Protein AF-A0A3A9G1M2-F1 (afdb_monomer_lite)

Radius of gyration: 13.96 Å; chains: 1; bounding box: 38×32×31 Å

Secondary structure (DSSP, 8-state):
-EEEE-S-TT-THHHHHHHHHHHHHT-SSPPEEEEEEEEEEEP--SS-HHHHHHHHHHHHHHHHHSEEEEEHHHHHHHHHTEEEEEEEEEEEEETTEEEEEEEETTTEEEEEETTGGG-----

Structure (mmCIF, N/CA/C/O backbone):
data_AF-A0A3A9G1M2-F1
#
_entry.id   AF-A0A3A9G1M2-F1
#
loop_
_atom_site.group_PDB
_atom_site.id
_atom_site.type_symbol
_atom_site.label_atom_id
_atom_site.label_alt_id
_atom_site.label_comp_id
_atom_site.label_asym_id
_atom_site.label_entity_id
_atom_site.label_seq_id
_atom_site.pdbx_PDB_ins_code
_atom_site.Cartn_x
_atom_site.Cartn_y
_atom_site.Cartn_z
_atom_site.occupancy
_atom_site.B_iso_or_equiv
_atom_site.auth_seq_id
_atom_site.auth_comp_id
_atom_site.auth_asym_id
_atom_site.auth_atom_id
_atom_site.pdbx_PDB_model_num
ATOM 1 N N . MET A 1 1 ? -13.872 9.648 3.756 1.00 83.44 1 MET A N 1
ATOM 2 C CA . MET A 1 1 ? -12.977 9.839 2.601 1.00 83.44 1 MET A CA 1
ATOM 3 C C . MET A 1 1 ? -12.251 11.179 2.645 1.00 83.44 1 MET A C 1
ATOM 5 O O . MET A 1 1 ? -12.814 12.225 2.311 1.00 83.44 1 MET A O 1
ATOM 9 N N . ARG A 1 2 ? -10.969 11.136 3.006 1.00 88.88 2 ARG A N 1
ATOM 10 C CA . ARG A 1 2 ? -10.004 12.237 2.935 1.00 88.88 2 ARG A CA 1
ATOM 11 C C . ARG A 1 2 ? -9.171 12.129 1.654 1.00 88.88 2 ARG A C 1
ATOM 13 O O . ARG A 1 2 ? -8.663 11.061 1.337 1.00 88.88 2 ARG A O 1
ATOM 20 N N . LYS A 1 3 ? -8.988 13.245 0.940 1.00 89.06 3 LYS A N 1
ATOM 21 C CA . LYS A 1 3 ? -8.163 13.325 -0.279 1.00 89.06 3 LYS A CA 1
ATOM 22 C C . LYS A 1 3 ? -6.987 14.273 -0.071 1.00 89.06 3 LYS A C 1
ATOM 24 O O . LYS A 1 3 ? -7.157 15.364 0.477 1.00 89.06 3 LYS A O 1
ATOM 29 N N . ILE A 1 4 ? -5.808 13.854 -0.506 1.00 88.75 4 ILE A N 1
ATOM 30 C CA . ILE A 1 4 ? -4.549 14.590 -0.403 1.00 88.75 4 ILE A CA 1
ATOM 31 C C . ILE A 1 4 ? -3.996 14.737 -1.815 1.00 88.75 4 ILE A C 1
ATOM 33 O O . ILE A 1 4 ? -4.007 13.784 -2.588 1.00 88.75 4 ILE A O 1
ATOM 37 N N . LEU A 1 5 ? -3.551 15.949 -2.133 1.00 86.88 5 LEU A N 1
ATOM 38 C CA . LEU A 1 5 ? -2.808 16.247 -3.350 1.00 86.88 5 LEU A CA 1
ATOM 39 C C . LEU A 1 5 ? -1.348 16.408 -2.940 1.00 86.88 5 LEU A C 1
ATOM 41 O O . LEU A 1 5 ? -1.056 17.250 -2.086 1.00 86.88 5 LEU A O 1
ATOM 45 N N . TYR A 1 6 ? -0.482 15.567 -3.487 1.00 80.38 6 TYR A N 1
ATOM 46 C CA . TYR A 1 6 ? 0.946 15.540 -3.226 1.00 80.38 6 TYR A CA 1
ATOM 47 C C . TYR A 1 6 ? 1.675 16.255 -4.364 1.00 80.38 6 TYR A C 1
ATOM 49 O O . TYR A 1 6 ? 1.552 15.877 -5.524 1.00 80.38 6 TYR A O 1
ATOM 57 N N . GLU A 1 7 ? 2.396 17.326 -4.035 1.00 75.69 7 GLU A N 1
ATOM 58 C CA . GLU A 1 7 ? 2.967 18.235 -5.040 1.00 75.69 7 GLU A CA 1
ATOM 59 C C . GLU A 1 7 ? 4.229 17.673 -5.715 1.00 75.69 7 GLU A C 1
ATOM 61 O O . GLU A 1 7 ? 4.530 18.034 -6.852 1.00 75.69 7 GLU A O 1
ATOM 66 N N . ASP A 1 8 ? 4.959 16.773 -5.047 1.00 72.06 8 ASP A N 1
ATOM 67 C CA . ASP A 1 8 ? 6.140 16.108 -5.607 1.00 72.06 8 ASP A CA 1
ATOM 68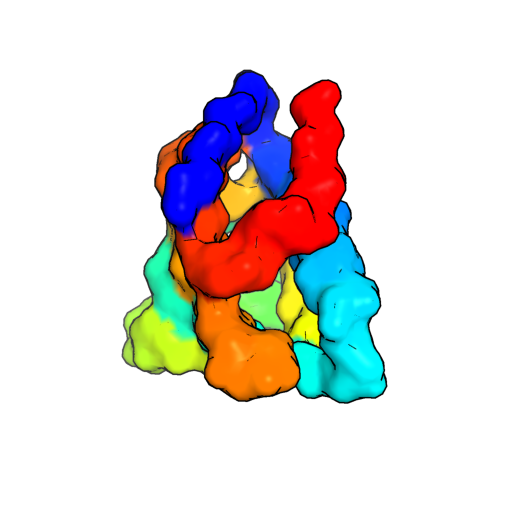 C C . ASP A 1 8 ? 5.741 14.771 -6.250 1.00 72.06 8 ASP A C 1
ATOM 70 O O . ASP A 1 8 ? 5.959 13.686 -5.701 1.00 72.06 8 ASP A O 1
ATOM 74 N N . CYS A 1 9 ? 5.119 14.869 -7.431 1.00 61.56 9 CYS A N 1
ATOM 75 C CA . CYS A 1 9 ? 4.498 13.780 -8.201 1.00 61.56 9 CYS A CA 1
ATOM 76 C C . CYS A 1 9 ? 5.409 12.566 -8.494 1.00 61.56 9 CYS A C 1
ATOM 78 O O . CYS A 1 9 ? 4.953 11.593 -9.079 1.00 61.56 9 CYS A O 1
ATOM 80 N N . ASN A 1 10 ? 6.698 12.594 -8.125 1.00 64.56 10 ASN A N 1
ATOM 81 C CA . ASN A 1 10 ? 7.657 11.519 -8.393 1.00 64.56 10 ASN A CA 1
ATOM 82 C C . ASN A 1 10 ? 8.540 11.151 -7.184 1.00 64.56 10 ASN A C 1
ATOM 84 O O . ASN A 1 10 ? 9.644 10.617 -7.369 1.00 64.56 10 ASN A O 1
ATOM 88 N N . ASN A 1 11 ? 8.087 11.429 -5.956 1.00 78.75 11 ASN A N 1
ATOM 89 C CA . ASN A 1 11 ? 8.811 11.052 -4.734 1.00 78.75 11 ASN A CA 1
ATOM 90 C C . ASN A 1 11 ? 7.905 10.847 -3.504 1.00 78.75 11 ASN A C 1
ATOM 92 O O . ASN A 1 11 ? 8.258 11.180 -2.373 1.00 78.75 11 ASN A O 1
ATOM 96 N N . ASN A 1 12 ? 6.709 10.295 -3.713 1.00 87.19 12 ASN A N 1
ATOM 97 C CA . ASN A 1 12 ? 5.722 10.121 -2.646 1.00 87.19 12 ASN A CA 1
ATOM 98 C C . ASN A 1 12 ? 6.046 8.992 -1.647 1.00 87.19 12 ASN A C 1
ATOM 100 O O . ASN A 1 12 ? 5.352 8.860 -0.638 1.00 87.19 12 ASN A O 1
ATOM 104 N N . SER A 1 13 ? 7.081 8.173 -1.875 1.00 88.44 13 SER A N 1
ATOM 105 C CA . SER A 1 13 ? 7.301 6.977 -1.054 1.00 88.44 13 SER A CA 1
ATOM 106 C C . SER A 1 13 ? 7.634 7.304 0.399 1.00 88.44 13 SER A C 1
ATOM 108 O O . SER A 1 13 ? 7.223 6.567 1.295 1.00 88.44 13 SER A O 1
ATOM 110 N N . MET A 1 14 ? 8.318 8.423 0.660 1.00 89.12 14 MET A N 1
ATOM 111 C CA . MET A 1 14 ? 8.601 8.869 2.027 1.00 89.12 14 MET A CA 1
ATOM 112 C C . MET A 1 14 ? 7.314 9.245 2.766 1.00 89.12 14 MET A C 1
ATOM 114 O O . MET A 1 14 ? 7.077 8.772 3.876 1.00 89.12 14 MET A O 1
ATOM 118 N N . PHE A 1 15 ? 6.441 10.013 2.112 1.00 91.31 15 PHE A N 1
ATOM 119 C CA . PHE A 1 15 ? 5.129 10.355 2.656 1.00 91.31 15 PHE A CA 1
ATOM 120 C C . PHE A 1 15 ? 4.293 9.097 2.935 1.00 91.31 15 PHE A C 1
ATOM 122 O O . PHE A 1 15 ? 3.718 8.946 4.014 1.00 91.31 15 PHE A O 1
ATOM 129 N N . MET A 1 16 ? 4.272 8.150 1.994 1.00 93.56 16 MET A N 1
ATOM 130 C CA . MET A 1 16 ? 3.541 6.891 2.153 1.00 93.56 16 MET A CA 1
ATOM 131 C C . MET A 1 16 ? 4.087 6.056 3.318 1.00 93.56 16 MET A C 1
ATOM 133 O O . MET A 1 16 ? 3.307 5.537 4.115 1.00 93.56 16 MET A O 1
ATOM 137 N N . LYS A 1 17 ? 5.414 5.973 3.483 1.00 93.44 17 LYS A N 1
ATOM 138 C CA . LYS A 1 17 ? 6.044 5.309 4.637 1.00 93.44 17 LYS A CA 1
ATOM 139 C C . LYS A 1 17 ? 5.598 5.929 5.953 1.00 93.44 17 LYS A C 1
ATOM 141 O O . LYS A 1 17 ? 5.208 5.206 6.868 1.00 93.44 17 LYS A O 1
ATOM 146 N N . GLU A 1 18 ? 5.631 7.254 6.056 1.00 93.00 18 GLU A N 1
ATOM 147 C CA . GLU A 1 18 ? 5.191 7.958 7.260 1.00 93.00 18 GLU A CA 1
ATOM 148 C C . GLU A 1 18 ? 3.715 7.694 7.556 1.00 93.00 18 GLU A C 1
ATOM 150 O O . GLU A 1 18 ? 3.363 7.396 8.701 1.00 93.00 18 GLU A O 1
ATOM 155 N N . LEU A 1 19 ? 2.864 7.715 6.528 1.00 93.50 19 LEU A N 1
ATOM 156 C CA . LEU A 1 19 ? 1.450 7.380 6.643 1.00 93.50 19 LEU A CA 1
ATOM 157 C C . LEU A 1 19 ? 1.246 5.951 7.169 1.00 93.50 19 LEU A C 1
ATOM 159 O O . LEU A 1 19 ? 0.503 5.747 8.130 1.00 93.50 19 LEU A O 1
ATOM 163 N N . PHE A 1 20 ? 1.937 4.958 6.607 1.00 95.12 20 PHE A N 1
ATOM 164 C CA . PHE A 1 20 ? 1.823 3.568 7.054 1.00 95.12 20 PHE A CA 1
ATOM 165 C C . PHE A 1 20 ? 2.377 3.352 8.469 1.00 95.12 20 PHE A C 1
ATOM 167 O O . PHE A 1 20 ? 1.806 2.575 9.237 1.00 95.12 20 PHE A O 1
ATOM 174 N N . ILE A 1 21 ? 3.428 4.078 8.861 1.00 94.19 21 ILE A N 1
ATOM 175 C CA . ILE A 1 21 ? 3.934 4.087 10.241 1.00 94.19 21 ILE A CA 1
ATOM 176 C C . ILE A 1 21 ? 2.883 4.660 11.197 1.00 94.19 21 ILE A C 1
ATOM 178 O O . ILE A 1 21 ? 2.697 4.132 12.296 1.00 94.19 21 ILE A O 1
ATOM 182 N N . GLN A 1 22 ? 2.188 5.735 10.813 1.00 93.69 22 GLN A N 1
ATOM 183 C CA . GLN A 1 22 ? 1.091 6.275 11.618 1.00 93.69 22 GLN A CA 1
ATOM 184 C C . GLN A 1 22 ? -0.029 5.251 11.781 1.00 93.69 22 GLN A C 1
ATOM 186 O O . GLN A 1 22 ? -0.481 5.027 12.901 1.00 93.69 22 GLN A O 1
ATOM 191 N N . VAL A 1 23 ? -0.404 4.568 10.699 1.00 93.56 23 VAL A N 1
ATOM 192 C CA . VAL A 1 23 ? -1.396 3.490 10.735 1.00 93.56 23 VAL A CA 1
ATOM 193 C C . VAL A 1 23 ? -0.978 2.367 11.691 1.00 93.56 23 VAL A C 1
ATOM 195 O O . VAL A 1 23 ? -1.777 1.943 12.526 1.00 93.56 23 VAL A O 1
ATOM 198 N N . GLN A 1 24 ? 0.283 1.926 11.656 1.00 93.62 24 GLN A N 1
ATOM 199 C CA . GLN A 1 24 ? 0.788 0.908 12.584 1.00 93.62 24 GLN A CA 1
ATOM 200 C C . GLN A 1 24 ? 0.718 1.352 14.049 1.00 93.62 24 GLN A C 1
ATOM 202 O O . GLN A 1 24 ? 0.440 0.522 14.911 1.00 93.62 24 GLN A O 1
ATOM 207 N N . LYS A 1 25 ? 0.897 2.643 14.348 1.00 92.94 25 LYS A N 1
ATOM 208 C CA . LYS A 1 25 ? 0.761 3.180 15.716 1.00 92.94 25 LYS A CA 1
ATOM 209 C C . LYS A 1 25 ? -0.679 3.150 16.243 1.00 92.94 25 LYS A C 1
ATOM 211 O O . LYS A 1 25 ? -0.865 3.193 17.456 1.00 92.94 25 LYS A O 1
ATOM 216 N N . LEU A 1 26 ? -1.687 3.048 15.372 1.00 91.12 26 LEU A N 1
ATOM 217 C CA . LEU A 1 26 ? -3.090 2.892 15.781 1.00 91.12 26 LEU A CA 1
ATOM 218 C C . LEU A 1 26 ? -3.405 1.462 16.265 1.00 91.12 26 LEU A C 1
ATOM 220 O O . LEU A 1 26 ? -4.426 1.228 16.919 1.00 91.12 26 LE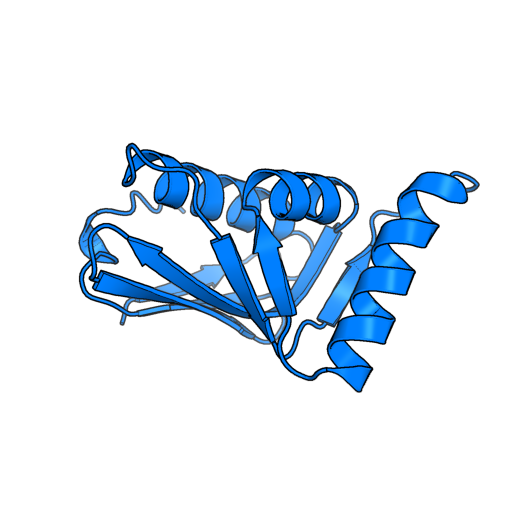U A O 1
ATOM 224 N N . SER A 1 27 ? -2.526 0.495 15.996 1.00 88.75 27 SER A N 1
ATOM 225 C CA . SER A 1 27 ? -2.697 -0.910 16.369 1.00 88.75 27 SER A CA 1
ATOM 226 C C . SER A 1 27 ? -1.633 -1.373 17.362 1.00 88.75 27 SER A C 1
ATOM 228 O O . SER A 1 27 ? -0.438 -1.210 17.138 1.00 88.75 27 SER A O 1
ATOM 230 N N . GLU A 1 28 ? -2.061 -2.048 18.429 1.00 85.31 28 GLU A N 1
ATOM 231 C CA . GLU A 1 28 ? -1.155 -2.777 19.334 1.00 85.31 28 GLU A CA 1
ATOM 232 C C . GLU A 1 28 ? -0.747 -4.151 18.766 1.00 85.31 28 GLU A C 1
ATOM 234 O O . GLU A 1 28 ? 0.151 -4.814 19.283 1.00 85.31 28 GLU A O 1
ATOM 239 N N . LEU A 1 29 ? -1.404 -4.590 17.686 1.00 88.75 29 LEU A N 1
ATOM 240 C CA . LEU A 1 29 ? -1.151 -5.856 17.002 1.00 88.75 29 LEU A CA 1
ATOM 241 C C . LEU A 1 29 ? -0.335 -5.648 15.722 1.00 88.75 29 LEU A C 1
ATOM 243 O O . LEU A 1 29 ? -0.385 -4.585 15.092 1.00 88.75 29 LEU A O 1
ATOM 247 N N . LYS A 1 30 ? 0.360 -6.711 15.299 1.00 90.62 30 LYS A N 1
ATOM 248 C CA . LYS A 1 30 ? 1.032 -6.767 13.994 1.00 90.62 30 LYS A CA 1
ATOM 249 C C . LYS A 1 30 ? -0.000 -6.625 12.876 1.00 90.62 30 LYS A C 1
ATOM 251 O O . LYS A 1 30 ? -0.935 -7.421 12.807 1.00 90.62 30 LYS A O 1
ATOM 256 N N . LEU A 1 31 ? 0.189 -5.638 12.005 1.00 94.50 31 LEU A N 1
ATOM 257 C CA . LEU A 1 31 ? -0.690 -5.416 10.862 1.00 94.50 31 LEU A CA 1
ATOM 258 C C . LEU A 1 31 ? -0.271 -6.262 9.657 1.00 94.50 31 LEU A C 1
ATOM 260 O O . LEU A 1 31 ? 0.906 -6.573 9.461 1.00 94.50 31 LEU A O 1
ATOM 264 N N . SER A 1 32 ? -1.258 -6.619 8.841 1.00 96.44 32 SER A N 1
ATOM 265 C CA . SER A 1 32 ? -1.061 -7.179 7.505 1.00 96.44 32 SER A CA 1
ATOM 266 C C . SER A 1 32 ? -1.829 -6.328 6.509 1.00 96.44 32 SER A C 1
ATOM 268 O O . SER A 1 32 ? -2.970 -5.949 6.770 1.00 96.44 32 SER A O 1
ATOM 270 N N . TRP A 1 33 ? -1.186 -6.029 5.392 1.00 97.31 33 TRP A N 1
ATOM 271 C CA . TRP A 1 33 ? -1.725 -5.223 4.314 1.00 97.31 33 TRP A CA 1
ATOM 272 C C . TRP A 1 33 ? -2.200 -6.131 3.206 1.00 97.31 33 TRP A C 1
ATOM 274 O O . TRP A 1 33 ? -1.488 -7.059 2.820 1.00 97.31 33 TRP A O 1
ATOM 284 N N . SER A 1 34 ? -3.378 -5.838 2.675 1.00 97.31 34 SER A N 1
ATOM 285 C CA . SER A 1 34 ? -3.772 -6.361 1.386 1.00 97.31 34 SER A CA 1
ATOM 286 C C . SER A 1 34 ? -3.506 -5.328 0.307 1.00 97.31 34 SER A C 1
ATOM 288 O O . SER A 1 34 ? -4.025 -4.217 0.369 1.00 97.31 34 SER A O 1
ATOM 290 N N . ILE A 1 35 ? -2.687 -5.707 -0.665 1.00 97.19 35 ILE A N 1
ATOM 291 C CA . ILE A 1 35 ? -2.166 -4.819 -1.697 1.00 97.19 35 ILE A CA 1
ATOM 292 C C . ILE A 1 35 ? -2.647 -5.304 -3.057 1.00 97.19 35 ILE A C 1
ATOM 294 O O . ILE A 1 35 ? -2.572 -6.496 -3.351 1.00 97.19 35 ILE A O 1
ATOM 298 N N . SER A 1 36 ? -3.147 -4.386 -3.878 1.00 95.81 36 SER A N 1
ATOM 299 C CA . SER A 1 36 ? -3.575 -4.658 -5.254 1.00 95.81 36 SER A CA 1
ATOM 300 C C . SER A 1 36 ? -3.344 -3.438 -6.142 1.00 95.81 36 SER A C 1
ATOM 302 O O . SER A 1 36 ? -3.209 -2.328 -5.627 1.00 95.81 36 SER A O 1
ATOM 304 N N . ASN A 1 37 ? -3.320 -3.643 -7.463 1.00 93.75 37 ASN A N 1
ATOM 305 C CA . ASN A 1 37 ? -3.109 -2.584 -8.461 1.00 93.75 37 ASN A CA 1
ATOM 306 C C . ASN A 1 37 ? -1.873 -1.713 -8.167 1.00 93.75 37 ASN A C 1
ATOM 308 O O . ASN A 1 37 ? -1.969 -0.491 -8.147 1.00 93.75 37 ASN A O 1
ATOM 312 N N . LEU A 1 38 ? -0.749 -2.354 -7.830 1.00 94.12 38 LEU A N 1
ATOM 313 C CA . LEU A 1 38 ? 0.469 -1.657 -7.434 1.00 94.12 38 LEU A CA 1
ATOM 314 C C . LEU A 1 38 ? 1.373 -1.419 -8.649 1.00 94.12 38 LEU A C 1
ATOM 316 O O . LEU A 1 38 ? 1.922 -2.367 -9.208 1.00 94.12 38 LEU A O 1
ATOM 320 N N . GLU A 1 39 ? 1.584 -0.153 -8.984 1.00 92.25 39 GLU A N 1
ATOM 321 C CA . GLU A 1 39 ? 2.567 0.309 -9.962 1.00 92.25 39 GLU A CA 1
ATOM 322 C C . GLU A 1 39 ? 3.527 1.290 -9.284 1.00 92.25 39 GLU A C 1
ATOM 324 O O . GLU A 1 39 ? 3.106 2.184 -8.546 1.00 92.25 39 GLU A O 1
ATOM 329 N N . PHE A 1 40 ? 4.832 1.126 -9.499 1.00 92.06 40 PHE A N 1
ATOM 330 C CA . PHE A 1 40 ? 5.842 1.926 -8.815 1.00 92.06 40 PHE A CA 1
ATOM 331 C C . PHE A 1 40 ? 7.107 2.143 -9.649 1.00 92.06 40 PHE A C 1
ATOM 333 O O . PHE A 1 40 ? 7.441 1.356 -10.532 1.00 92.06 40 PHE A O 1
ATOM 340 N N . ILE A 1 41 ? 7.850 3.196 -9.303 1.00 89.25 41 ILE A N 1
ATOM 341 C CA . ILE A 1 41 ? 9.226 3.424 -9.745 1.00 89.25 41 ILE A CA 1
ATOM 342 C C . ILE A 1 41 ? 10.166 2.991 -8.618 1.00 89.25 41 ILE A C 1
ATOM 344 O O . ILE A 1 41 ? 10.058 3.528 -7.507 1.00 89.25 41 ILE A O 1
ATOM 348 N N . PRO A 1 42 ? 11.104 2.064 -8.861 1.00 89.19 42 PRO A N 1
ATOM 349 C CA . PRO A 1 42 ? 12.109 1.709 -7.871 1.00 89.19 42 PRO A CA 1
ATOM 350 C C . PRO A 1 42 ? 13.148 2.826 -7.682 1.00 89.19 42 PRO A C 1
ATOM 352 O O . PRO A 1 42 ? 13.332 3.694 -8.537 1.00 89.19 42 PRO A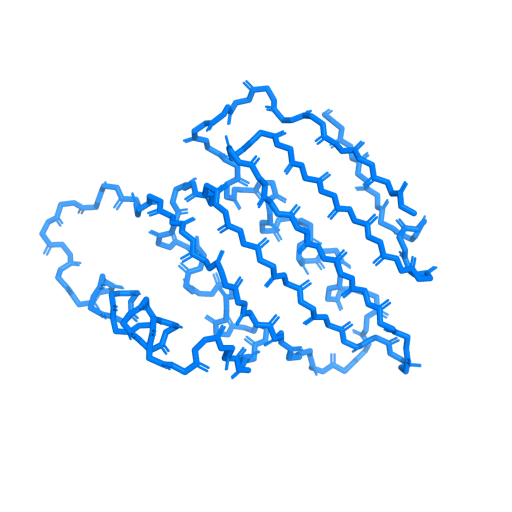 O 1
ATOM 355 N N . VAL A 1 43 ? 13.849 2.818 -6.550 1.00 86.38 43 VAL A N 1
ATOM 356 C CA . VAL A 1 43 ? 15.005 3.701 -6.336 1.00 86.38 43 VAL A CA 1
ATOM 357 C C . VAL A 1 43 ? 16.135 3.282 -7.279 1.00 86.38 43 VAL A C 1
ATOM 359 O O . VAL A 1 43 ? 16.469 2.103 -7.365 1.00 86.38 43 VAL A O 1
ATOM 362 N N . ASP A 1 44 ? 16.752 4.248 -7.964 1.00 77.00 44 ASP A N 1
ATOM 363 C CA . ASP A 1 44 ? 17.955 3.994 -8.760 1.00 77.00 44 ASP A CA 1
ATOM 364 C C . ASP A 1 44 ? 19.146 3.752 -7.820 1.00 77.00 44 ASP A C 1
ATOM 366 O O . ASP A 1 44 ? 19.732 4.683 -7.263 1.00 77.00 44 ASP A O 1
ATOM 370 N N . LYS A 1 45 ? 19.433 2.473 -7.575 1.00 70.56 45 LYS A N 1
ATOM 371 C CA . LYS A 1 45 ? 20.480 1.994 -6.665 1.00 70.56 45 LYS A CA 1
ATOM 372 C C . LYS A 1 45 ? 21.726 1.464 -7.397 1.00 70.56 45 LYS A C 1
ATOM 374 O O . LYS A 1 45 ? 22.650 0.991 -6.737 1.00 70.56 45 LYS A O 1
ATOM 379 N N . GLY A 1 46 ? 21.791 1.542 -8.731 1.00 66.19 46 GLY A N 1
ATOM 380 C CA . GLY A 1 46 ? 22.861 0.908 -9.516 1.00 66.19 46 GLY A CA 1
ATOM 381 C C . GLY A 1 46 ? 22.857 -0.631 -9.415 1.00 66.19 46 GLY A C 1
ATOM 382 O O . GLY A 1 46 ? 21.795 -1.241 -9.342 1.00 66.19 46 GLY A O 1
ATOM 383 N N . ASP A 1 47 ? 24.038 -1.266 -9.386 1.00 56.56 47 ASP A N 1
ATOM 384 C CA . ASP A 1 47 ? 24.243 -2.736 -9.445 1.00 56.56 47 ASP A CA 1
ATOM 385 C C . ASP A 1 47 ? 23.877 -3.518 -8.152 1.00 56.56 47 ASP A C 1
ATOM 387 O O . ASP A 1 47 ? 24.440 -4.577 -7.860 1.00 56.56 47 ASP A O 1
ATOM 391 N N . LEU A 1 48 ? 22.928 -3.037 -7.344 1.00 61.03 48 LEU A N 1
ATOM 392 C CA . LEU A 1 48 ? 22.413 -3.767 -6.175 1.00 61.03 48 LEU A CA 1
ATOM 393 C C . LEU A 1 48 ? 21.323 -4.764 -6.601 1.00 61.03 48 LEU A C 1
ATOM 395 O O . LEU A 1 48 ? 20.136 -4.581 -6.347 1.00 61.03 48 LEU A O 1
ATOM 399 N N . ILE A 1 49 ? 21.756 -5.834 -7.271 1.00 59.69 49 ILE A N 1
ATOM 400 C CA . ILE A 1 49 ? 20.888 -6.831 -7.921 1.00 59.69 49 ILE A CA 1
ATOM 401 C C . ILE A 1 49 ? 19.969 -7.561 -6.918 1.00 59.69 49 ILE A C 1
ATOM 403 O O . ILE A 1 49 ? 18.806 -7.798 -7.226 1.00 59.69 49 ILE A O 1
ATOM 407 N N . GLY A 1 50 ? 20.455 -7.885 -5.711 1.00 62.59 50 GLY A N 1
ATOM 408 C CA . GLY A 1 50 ? 19.720 -8.734 -4.757 1.00 62.59 50 GLY A CA 1
ATOM 409 C C . GLY A 1 50 ? 18.514 -8.070 -4.076 1.00 62.59 50 GLY A C 1
ATOM 410 O O . GLY A 1 50 ? 17.466 -8.691 -3.957 1.00 62.59 50 GLY A O 1
ATOM 411 N N . GLU A 1 51 ? 18.621 -6.801 -3.663 1.00 66.12 51 GLU A N 1
ATOM 412 C CA . GLU A 1 51 ? 17.503 -6.076 -3.017 1.00 66.12 51 GLU A CA 1
ATOM 413 C C . GLU A 1 51 ? 16.378 -5.741 -4.010 1.00 66.12 51 GLU A C 1
ATOM 415 O O . GLU A 1 51 ? 15.212 -5.614 -3.638 1.00 66.12 51 GLU A O 1
ATOM 420 N N . MET A 1 52 ? 16.733 -5.606 -5.288 1.00 77.88 52 MET A N 1
ATOM 421 C CA . MET A 1 52 ? 15.788 -5.332 -6.366 1.00 77.88 52 MET A CA 1
ATOM 422 C C . MET A 1 52 ? 15.054 -6.601 -6.816 1.00 77.88 52 MET A C 1
ATOM 424 O O . MET A 1 52 ? 13.907 -6.516 -7.246 1.00 77.88 52 MET A O 1
ATOM 428 N N . GLU A 1 53 ? 15.673 -7.777 -6.676 1.00 82.81 53 GLU A N 1
ATOM 429 C CA . GLU A 1 53 ? 15.064 -9.065 -7.028 1.00 82.81 53 GLU A CA 1
ATOM 430 C C . GLU A 1 53 ? 13.783 -9.332 -6.225 1.00 82.81 53 GLU A C 1
ATOM 432 O O . GLU A 1 53 ? 12.755 -9.682 -6.802 1.00 82.81 53 GLU A O 1
ATOM 437 N N . GLU A 1 54 ? 13.796 -9.100 -4.908 1.00 85.75 54 GLU A N 1
ATOM 438 C CA . GLU A 1 54 ? 12.599 -9.260 -4.069 1.00 85.75 54 GLU A CA 1
ATOM 439 C C . GLU A 1 54 ? 11.464 -8.316 -4.486 1.00 85.75 54 GLU A C 1
ATOM 441 O O . GLU A 1 54 ? 10.298 -8.718 -4.513 1.00 85.75 54 GLU A O 1
ATOM 446 N N . LEU A 1 55 ? 11.805 -7.081 -4.863 1.00 87.12 55 LEU A N 1
ATOM 447 C CA . LEU A 1 55 ? 10.846 -6.077 -5.311 1.00 87.12 55 LEU A CA 1
ATOM 448 C C . LEU A 1 55 ? 10.207 -6.454 -6.657 1.00 87.12 55 LEU A C 1
ATOM 450 O O . LEU A 1 55 ? 8.987 -6.361 -6.802 1.00 87.12 55 LEU A O 1
ATOM 454 N N . TYR A 1 56 ? 11.005 -6.926 -7.620 1.00 86.06 56 TYR A N 1
ATOM 455 C CA . TYR A 1 56 ? 10.496 -7.392 -8.912 1.00 86.06 56 TYR A CA 1
ATOM 456 C C . TYR A 1 56 ? 9.662 -8.668 -8.773 1.00 86.06 56 TYR A C 1
ATOM 458 O O . TYR A 1 56 ? 8.564 -8.735 -9.320 1.00 86.06 56 TYR A O 1
ATOM 466 N N . ASN A 1 57 ? 10.108 -9.632 -7.963 1.00 89.88 57 ASN A N 1
ATOM 467 C CA . ASN A 1 57 ? 9.328 -10.834 -7.660 1.00 89.88 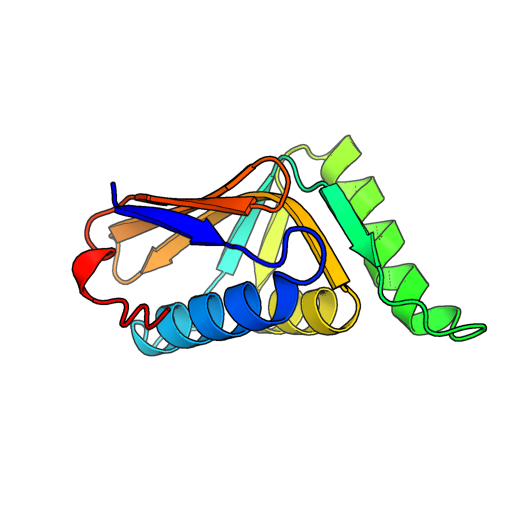57 ASN A CA 1
ATOM 468 C C . ASN A 1 57 ? 7.980 -10.478 -7.016 1.00 89.88 57 ASN A C 1
ATOM 470 O O . ASN A 1 57 ? 6.954 -11.086 -7.318 1.00 89.88 57 ASN A O 1
ATOM 474 N N . PHE A 1 58 ? 7.954 -9.480 -6.129 1.00 89.88 58 PHE A N 1
ATOM 475 C CA . PHE A 1 58 ? 6.709 -8.994 -5.542 1.00 89.88 58 PHE A CA 1
ATOM 476 C C . PHE A 1 58 ? 5.782 -8.368 -6.591 1.00 89.88 58 PHE A C 1
ATOM 478 O O . PHE A 1 58 ? 4.581 -8.640 -6.580 1.00 89.88 58 PHE A O 1
ATOM 485 N N . GLN A 1 59 ? 6.325 -7.582 -7.523 1.00 87.56 59 GLN A N 1
ATOM 486 C CA . GLN A 1 59 ? 5.559 -7.006 -8.628 1.00 87.56 59 GLN A CA 1
ATOM 487 C C . GLN A 1 59 ? 4.962 -8.088 -9.539 1.00 87.56 59 GLN A C 1
ATOM 489 O O . GLN A 1 59 ? 3.770 -8.035 -9.838 1.00 87.56 59 GLN A O 1
ATOM 494 N N . GLU A 1 60 ? 5.748 -9.094 -9.931 1.00 89.50 60 GLU A N 1
ATOM 495 C CA . GLU A 1 60 ? 5.262 -10.224 -10.735 1.00 89.50 60 GLU A CA 1
ATOM 496 C C . GLU A 1 60 ? 4.128 -10.969 -10.034 1.00 89.50 60 GLU A C 1
ATOM 498 O O . GLU A 1 60 ? 3.096 -11.259 -10.640 1.00 89.50 60 GLU A O 1
ATOM 503 N N . ARG A 1 61 ? 4.268 -11.207 -8.726 1.00 91.62 61 ARG A N 1
ATOM 504 C CA . ARG A 1 61 ? 3.204 -11.827 -7.936 1.00 91.62 61 ARG A CA 1
ATOM 505 C C . ARG A 1 61 ? 1.938 -10.981 -7.892 1.00 91.62 61 ARG A C 1
ATOM 507 O O . ARG A 1 61 ? 0.855 -11.550 -7.886 1.00 91.62 61 ARG A O 1
ATOM 514 N N . ILE A 1 62 ? 2.029 -9.647 -7.852 1.00 89.50 62 ILE A N 1
ATOM 515 C CA . ILE A 1 62 ? 0.829 -8.792 -7.873 1.00 89.50 62 ILE A CA 1
ATOM 516 C C . ILE A 1 62 ? 0.129 -8.904 -9.224 1.00 89.50 62 ILE A C 1
ATOM 518 O O . ILE A 1 62 ? -1.099 -8.945 -9.258 1.00 89.50 62 ILE A O 1
ATOM 522 N N . LEU A 1 63 ? 0.889 -8.974 -10.319 1.00 88.50 63 LEU A N 1
ATOM 523 C CA . LEU A 1 63 ? 0.336 -9.148 -11.662 1.00 88.50 63 LEU A CA 1
ATOM 524 C C . LEU A 1 63 ? -0.379 -10.499 -11.822 1.00 88.50 63 LEU A C 1
ATOM 526 O O . LEU A 1 63 ? -1.404 -10.560 -12.496 1.00 88.50 63 LEU A O 1
ATOM 530 N N . ASP A 1 64 ? 0.124 -11.558 -11.184 1.00 88.75 64 ASP A N 1
ATOM 531 C CA . ASP A 1 64 ? -0.484 -12.893 -11.227 1.00 88.75 64 ASP A CA 1
ATOM 532 C C . ASP A 1 64 ? -1.665 -13.028 -10.243 1.00 88.75 64 ASP A C 1
ATOM 534 O O . ASP A 1 64 ? -2.805 -13.308 -10.620 1.00 88.75 64 ASP A O 1
ATOM 538 N N . GLU A 1 65 ? -1.429 -12.746 -8.960 1.00 89.25 65 GLU A N 1
ATOM 539 C CA . GLU A 1 65 ? -2.394 -12.957 -7.875 1.00 89.25 65 GLU A CA 1
ATOM 540 C C . GLU A 1 65 ? -3.468 -11.853 -7.802 1.00 89.25 65 GLU A C 1
ATOM 542 O O . GLU A 1 65 ? -4.491 -12.039 -7.141 1.00 89.25 65 GLU A O 1
ATOM 547 N N . HIS A 1 66 ? -3.262 -10.703 -8.461 1.00 89.31 66 HIS A N 1
ATOM 548 C CA . HIS A 1 66 ? -4.082 -9.473 -8.434 1.00 89.31 66 HIS A CA 1
ATOM 549 C C . HIS A 1 66 ? -4.215 -8.798 -7.054 1.00 89.31 66 HIS A C 1
ATOM 551 O O . HIS A 1 66 ? -4.402 -7.580 -6.969 1.00 89.31 66 HIS A O 1
ATOM 557 N N . LYS A 1 67 ? -4.123 -9.566 -5.964 1.00 93.62 67 LYS A N 1
ATOM 558 C CA . LYS A 1 67 ? -4.191 -9.120 -4.573 1.00 93.62 67 LYS A CA 1
ATOM 559 C C . LYS A 1 67 ? -3.262 -9.975 -3.713 1.00 93.62 67 LYS A C 1
ATOM 561 O O . LYS A 1 67 ? -3.474 -11.175 -3.585 1.00 93.62 67 LYS A O 1
ATOM 566 N N . ILE A 1 68 ? -2.286 -9.348 -3.062 1.00 95.69 68 ILE A N 1
ATOM 567 C CA . ILE A 1 68 ? -1.359 -10.013 -2.135 1.00 95.69 68 ILE A CA 1
ATOM 568 C C . ILE A 1 68 ? -1.646 -9.572 -0.705 1.00 95.69 68 ILE A C 1
ATOM 570 O O . ILE A 1 68 ? -1.956 -8.408 -0.458 1.00 95.69 68 ILE A O 1
ATOM 574 N N . VAL A 1 69 ? -1.508 -10.491 0.252 1.00 96.25 69 VAL A N 1
ATOM 575 C CA . VAL A 1 69 ? -1.455 -10.168 1.683 1.00 96.25 69 VAL A CA 1
ATOM 576 C C . VAL A 1 69 ? -0.011 -10.256 2.171 1.00 96.25 69 VAL A C 1
ATOM 578 O O . VAL A 1 69 ? 0.642 -11.285 2.007 1.00 96.25 69 VAL A O 1
ATOM 581 N N . ILE A 1 70 ? 0.487 -9.185 2.785 1.00 95.94 70 ILE A N 1
ATOM 582 C CA . ILE A 1 70 ? 1.867 -9.072 3.269 1.00 95.94 70 ILE A CA 1
ATOM 583 C C . ILE A 1 70 ? 1.902 -8.452 4.670 1.00 95.94 70 ILE A C 1
ATOM 585 O O . ILE A 1 70 ? 1.068 -7.617 5.019 1.00 95.94 70 ILE A O 1
ATOM 589 N N . SER A 1 71 ? 2.858 -8.864 5.506 1.00 96.81 71 SER A N 1
ATOM 590 C CA . SER A 1 71 ? 3.034 -8.264 6.834 1.00 96.81 71 SER A CA 1
ATOM 591 C C . SER A 1 71 ? 3.477 -6.801 6.723 1.00 96.81 71 SER A C 1
ATOM 593 O O . SER A 1 71 ? 4.184 -6.441 5.784 1.00 96.81 71 SER A O 1
ATOM 595 N N . HIS A 1 72 ? 3.106 -5.956 7.689 1.00 95.81 72 HIS A N 1
ATOM 596 C CA . HIS A 1 72 ? 3.514 -4.549 7.679 1.00 95.81 72 HIS A CA 1
ATOM 597 C C . HIS A 1 72 ? 5.032 -4.373 7.601 1.00 95.81 72 HIS A C 1
ATOM 599 O O . HIS A 1 72 ? 5.488 -3.596 6.776 1.00 95.81 72 HIS A O 1
ATOM 605 N N . ASN A 1 73 ? 5.815 -5.130 8.375 1.00 94.19 73 ASN A N 1
ATOM 606 C CA . ASN A 1 73 ? 7.275 -5.004 8.355 1.00 94.19 73 ASN A CA 1
ATOM 607 C C . ASN A 1 73 ? 7.859 -5.340 6.977 1.00 94.19 73 ASN A C 1
ATOM 609 O O . ASN A 1 73 ? 8.605 -4.539 6.430 1.00 94.19 73 ASN A O 1
ATOM 613 N N . SER A 1 74 ? 7.451 -6.466 6.386 1.00 94.31 74 SER A N 1
ATOM 614 C CA . SER A 1 74 ? 7.918 -6.860 5.049 1.00 94.31 74 SER A CA 1
ATOM 615 C C . SER A 1 74 ? 7.488 -5.861 3.975 1.00 94.31 74 SER A C 1
ATOM 617 O O . SER A 1 74 ? 8.227 -5.591 3.037 1.00 94.31 74 SER A O 1
ATOM 619 N N . PHE A 1 75 ? 6.296 -5.274 4.108 1.00 95.00 75 PHE A N 1
ATOM 620 C CA . PHE A 1 75 ? 5.864 -4.224 3.192 1.00 95.00 75 PHE A CA 1
ATOM 621 C C . PHE A 1 75 ? 6.691 -2.940 3.350 1.00 95.00 75 PHE A C 1
ATOM 623 O O . PHE A 1 75 ? 7.063 -2.328 2.353 1.00 95.00 75 PHE A O 1
ATOM 630 N N . MET A 1 76 ? 7.023 -2.551 4.584 1.00 94.62 76 MET A N 1
ATOM 631 C CA . MET A 1 76 ? 7.889 -1.398 4.843 1.00 94.62 76 MET A CA 1
ATOM 632 C C . MET A 1 76 ? 9.291 -1.593 4.257 1.00 94.62 76 MET A C 1
ATOM 634 O O . MET A 1 76 ? 9.811 -0.649 3.671 1.00 94.62 76 MET A O 1
ATOM 638 N N . GLU A 1 77 ? 9.855 -2.803 4.344 1.00 92.50 77 GLU A N 1
ATOM 639 C CA . GLU A 1 77 ? 11.133 -3.170 3.712 1.00 92.50 77 GLU A CA 1
ATOM 640 C C . GLU A 1 77 ? 11.069 -3.009 2.183 1.00 92.50 77 GLU A C 1
ATOM 642 O O . GLU A 1 77 ? 11.928 -2.356 1.594 1.00 92.50 77 GLU A O 1
ATOM 647 N N . LEU A 1 78 ? 10.001 -3.487 1.529 1.00 91.69 78 LEU A N 1
ATOM 648 C CA . LEU A 1 78 ? 9.810 -3.282 0.084 1.00 91.69 78 LEU A CA 1
ATOM 649 C C . LEU A 1 78 ? 9.733 -1.796 -0.290 1.00 91.69 78 LEU A C 1
ATOM 651 O O . LEU A 1 78 ? 10.314 -1.371 -1.291 1.00 91.69 78 LEU A O 1
ATOM 655 N N . LEU A 1 79 ? 9.051 -0.984 0.524 1.00 91.69 79 LEU A N 1
ATOM 656 C CA . LEU A 1 79 ? 8.949 0.457 0.296 1.00 91.69 79 LEU A CA 1
ATOM 657 C C . LEU A 1 79 ? 10.307 1.165 0.375 1.00 91.69 79 LEU A C 1
ATOM 659 O O . LEU A 1 79 ? 10.455 2.240 -0.209 1.00 91.69 79 LEU A O 1
ATOM 663 N N . GLU A 1 80 ? 11.312 0.621 1.071 1.00 89.69 80 GLU A N 1
ATOM 664 C CA . GLU A 1 80 ? 12.675 1.181 1.083 1.00 89.69 80 GLU A CA 1
ATOM 665 C C . GLU A 1 80 ? 13.292 1.242 -0.314 1.00 89.69 80 GLU A C 1
ATOM 667 O O . GLU A 1 80 ? 14.022 2.186 -0.619 1.00 89.69 80 GLU A O 1
ATOM 672 N N . ASN A 1 81 ? 12.912 0.301 -1.176 1.00 89.69 81 ASN A N 1
ATOM 673 C CA . ASN A 1 81 ? 13.391 0.184 -2.548 1.00 89.69 81 ASN A CA 1
ATOM 674 C C . ASN A 1 81 ? 12.468 0.857 -3.572 1.00 89.69 81 ASN A C 1
ATOM 676 O O . ASN A 1 81 ? 12.768 0.853 -4.764 1.00 89.69 81 ASN A O 1
ATOM 680 N N . ILE A 1 82 ? 11.378 1.486 -3.123 1.00 90.88 82 ILE A N 1
ATOM 681 C CA . ILE A 1 82 ? 10.435 2.218 -3.970 1.00 90.88 82 ILE A CA 1
ATOM 682 C C . ILE A 1 82 ? 10.665 3.725 -3.825 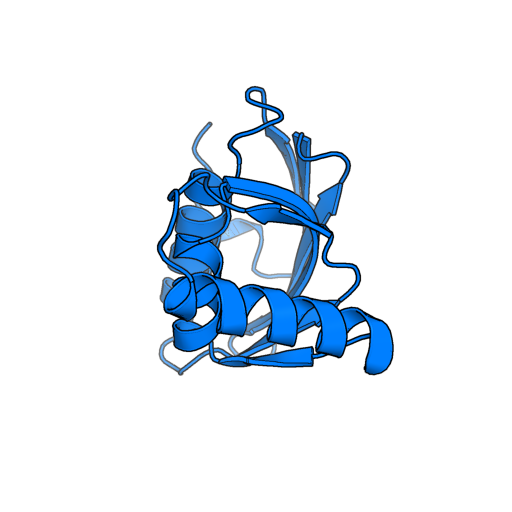1.00 90.88 82 ILE A C 1
ATOM 684 O O . ILE A 1 82 ? 10.642 4.288 -2.727 1.00 90.88 82 ILE A O 1
ATOM 688 N N . ARG A 1 83 ? 10.848 4.404 -4.958 1.00 89.94 83 ARG A N 1
ATOM 689 C CA . ARG A 1 83 ? 10.927 5.865 -5.042 1.00 89.94 83 ARG A CA 1
ATOM 690 C C . ARG A 1 83 ? 9.540 6.496 -5.166 1.00 89.94 83 ARG A C 1
ATOM 692 O O . ARG A 1 83 ? 9.252 7.500 -4.523 1.00 89.94 83 ARG A O 1
ATOM 699 N N . THR A 1 84 ? 8.677 5.914 -5.990 1.00 91.56 84 THR A N 1
ATOM 700 C CA . THR A 1 84 ? 7.350 6.470 -6.288 1.00 91.56 84 THR A CA 1
ATOM 701 C C . THR A 1 84 ? 6.347 5.348 -6.403 1.00 91.56 84 THR A C 1
ATOM 703 O O . THR A 1 84 ? 6.624 4.369 -7.082 1.00 91.56 84 THR A O 1
ATOM 706 N N . ILE A 1 85 ? 5.182 5.495 -5.788 1.00 93.88 85 ILE A N 1
ATOM 707 C CA . ILE A 1 85 ? 4.011 4.664 -6.069 1.00 93.88 85 ILE A CA 1
ATOM 708 C C . ILE A 1 85 ? 3.153 5.453 -7.056 1.00 93.88 85 ILE A C 1
ATOM 710 O O . ILE A 1 85 ? 2.666 6.514 -6.680 1.00 93.88 85 ILE A O 1
ATOM 714 N N . TYR A 1 86 ? 3.007 4.984 -8.294 1.00 92.25 86 TYR A N 1
ATOM 715 C CA . TYR A 1 86 ? 2.128 5.616 -9.286 1.00 92.25 86 TYR A CA 1
ATOM 716 C C . TYR A 1 86 ? 0.673 5.242 -9.031 1.00 92.25 86 TYR A C 1
ATOM 718 O O . TYR A 1 86 ? -0.183 6.114 -8.910 1.00 92.25 86 TYR A O 1
ATOM 726 N N . GLU A 1 87 ? 0.417 3.948 -8.859 1.00 94.06 87 GLU A N 1
ATOM 727 C CA . GLU A 1 87 ? -0.889 3.422 -8.486 1.00 94.06 87 GLU A CA 1
ATOM 728 C C . GLU A 1 87 ? -0.742 2.394 -7.366 1.00 94.06 87 GLU A C 1
ATOM 730 O O . GLU A 1 87 ? 0.274 1.707 -7.255 1.00 94.06 87 GLU A O 1
ATOM 735 N N . GLY A 1 88 ? -1.747 2.287 -6.502 1.00 95.31 88 GLY A N 1
ATOM 736 C CA . GLY A 1 88 ? -1.750 1.275 -5.451 1.00 95.31 88 GLY A CA 1
ATOM 737 C C . GLY A 1 88 ? -2.994 1.337 -4.589 1.00 95.31 88 GLY A C 1
ATOM 738 O O . GLY A 1 88 ? -3.389 2.414 -4.155 1.00 95.31 88 GLY A O 1
ATOM 739 N N . ASN A 1 89 ? -3.588 0.180 -4.306 1.00 97.19 89 ASN A N 1
ATOM 740 C CA . ASN A 1 89 ? -4.646 0.027 -3.312 1.00 97.19 89 ASN A CA 1
ATOM 741 C C . ASN A 1 89 ? -4.101 -0.744 -2.109 1.00 97.19 89 ASN A C 1
ATOM 743 O O . ASN A 1 89 ? -3.625 -1.872 -2.261 1.00 97.19 89 ASN A O 1
ATOM 747 N N . PHE A 1 90 ? -4.223 -0.157 -0.922 1.00 97.56 90 PHE A N 1
ATOM 748 C CA . PHE A 1 90 ? -3.700 -0.683 0.333 1.00 97.56 90 PHE A CA 1
ATOM 749 C C . PHE A 1 90 ? -4.823 -0.770 1.363 1.00 97.56 90 PHE A C 1
ATOM 751 O O . PHE A 1 90 ? -5.307 0.238 1.877 1.00 97.56 90 PHE A O 1
ATOM 758 N N . GLU A 1 91 ? -5.224 -1.990 1.692 1.00 97.12 91 GLU A N 1
ATOM 759 C CA . GLU A 1 91 ? -6.266 -2.268 2.675 1.00 97.12 91 GLU A CA 1
ATOM 760 C C . GLU A 1 91 ? -5.651 -2.851 3.946 1.00 97.12 91 GLU A C 1
ATOM 762 O O . GLU A 1 91 ? -4.801 -3.742 3.891 1.00 97.12 91 GLU A O 1
ATOM 767 N N . VAL A 1 92 ? -6.118 -2.395 5.104 1.00 96.31 92 VAL A N 1
ATOM 768 C CA . VAL A 1 92 ? -5.707 -2.935 6.403 1.00 96.31 92 VAL A CA 1
ATOM 769 C C . VAL A 1 92 ? -6.879 -2.954 7.373 1.00 96.31 92 VAL A C 1
ATOM 771 O O . VAL A 1 92 ? -7.765 -2.102 7.327 1.00 96.31 92 VAL A O 1
ATOM 774 N N . LEU A 1 93 ? -6.879 -3.941 8.268 1.00 94.38 93 LEU A N 1
ATOM 775 C CA . LEU A 1 93 ? -7.856 -4.058 9.343 1.00 94.38 93 LEU A CA 1
ATOM 776 C C . LEU A 1 93 ? -7.215 -3.644 10.669 1.00 94.38 93 LEU A C 1
ATOM 778 O O . LEU A 1 93 ? -6.253 -4.263 11.122 1.00 94.38 93 LEU A O 1
ATOM 782 N N . ILE A 1 94 ? -7.769 -2.621 11.313 1.00 92.00 94 ILE A N 1
ATOM 783 C CA . ILE A 1 94 ? -7.292 -2.079 12.588 1.00 92.00 94 ILE A CA 1
ATOM 784 C C . ILE A 1 94 ? -8.424 -2.224 13.598 1.00 92.00 94 ILE A C 1
ATOM 786 O O . ILE A 1 94 ? -9.467 -1.594 13.459 1.00 92.00 94 ILE A O 1
ATOM 790 N N . ARG A 1 95 ? -8.243 -3.076 14.616 1.00 88.06 95 ARG A N 1
ATOM 791 C CA . ARG A 1 95 ? -9.254 -3.318 15.672 1.00 88.06 95 ARG A CA 1
ATOM 792 C C . ARG A 1 95 ? -10.645 -3.710 15.131 1.00 88.06 95 ARG A C 1
ATOM 794 O O . ARG A 1 95 ? -11.653 -3.426 15.764 1.00 88.06 95 ARG A O 1
ATOM 801 N N . GLY A 1 96 ? -10.692 -4.372 13.973 1.00 88.31 96 GLY A N 1
ATOM 802 C CA . GLY A 1 96 ? -11.939 -4.761 13.300 1.00 88.31 96 GLY A CA 1
ATOM 803 C C . GLY A 1 96 ? -12.483 -3.734 12.302 1.00 88.31 96 GLY A C 1
ATOM 804 O O . GLY A 1 96 ? -13.413 -4.064 11.574 1.00 88.31 96 GLY A O 1
ATOM 805 N N . ASN A 1 97 ? -11.871 -2.552 12.203 1.00 91.31 97 ASN A N 1
ATOM 806 C CA . ASN A 1 97 ? -12.278 -1.499 11.277 1.00 91.31 97 ASN A CA 1
ATOM 807 C C . ASN A 1 97 ? -11.349 -1.461 10.067 1.00 91.31 97 ASN A C 1
ATOM 809 O O . ASN A 1 97 ? -10.123 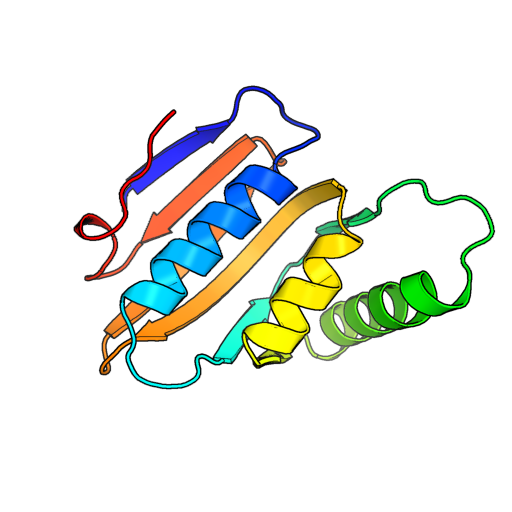-1.483 10.206 1.00 91.31 97 ASN A O 1
ATOM 813 N N . GLN A 1 98 ? -11.933 -1.425 8.872 1.00 93.50 98 GLN A N 1
ATOM 814 C CA . GLN A 1 98 ? -11.173 -1.366 7.630 1.00 93.50 98 GLN A CA 1
ATOM 815 C C . GLN A 1 98 ? -10.722 0.070 7.353 1.00 93.50 98 GLN A C 1
ATOM 817 O O . GLN A 1 98 ? -11.504 1.016 7.463 1.00 93.50 98 GLN A O 1
ATOM 822 N N . LEU A 1 99 ? -9.460 0.208 6.960 1.00 95.31 99 LEU A N 1
ATOM 823 C CA . LEU A 1 99 ? -8.893 1.417 6.383 1.00 95.31 99 LEU A CA 1
ATOM 824 C C . LEU A 1 99 ? -8.393 1.083 4.975 1.00 95.31 99 LEU A C 1
ATOM 826 O O . LEU A 1 99 ? -7.723 0.069 4.773 1.00 95.31 99 LEU A O 1
ATOM 830 N N . ASN A 1 100 ? -8.732 1.933 4.016 1.00 96.44 100 ASN A N 1
ATOM 831 C CA . ASN A 1 100 ? -8.294 1.845 2.634 1.00 96.44 100 ASN A CA 1
ATOM 832 C C . ASN A 1 100 ? -7.481 3.090 2.284 1.00 96.44 100 ASN A C 1
ATOM 834 O O . ASN A 1 100 ? -7.911 4.209 2.556 1.00 96.44 100 ASN A O 1
ATOM 838 N N . ILE A 1 101 ? -6.314 2.888 1.686 1.00 96.81 101 ILE A N 1
ATOM 839 C CA . ILE A 1 101 ? -5.455 3.944 1.166 1.00 96.81 101 ILE A CA 1
ATOM 840 C C . ILE A 1 101 ? -5.246 3.657 -0.316 1.00 96.81 101 ILE A C 1
ATOM 842 O O . ILE A 1 101 ? -4.843 2.555 -0.681 1.00 96.81 101 ILE A O 1
ATOM 846 N N . LYS A 1 102 ? -5.514 4.642 -1.168 1.00 96.69 102 LYS A N 1
ATOM 847 C CA . LYS A 1 102 ? -5.344 4.543 -2.614 1.00 96.69 102 LYS A CA 1
ATOM 848 C C . LYS A 1 102 ? -4.417 5.627 -3.114 1.00 96.69 102 LYS A C 1
ATOM 850 O O . LYS A 1 102 ? -4.510 6.763 -2.656 1.00 96.69 102 LYS A O 1
ATOM 855 N N . VAL A 1 103 ? -3.562 5.273 -4.059 1.00 94.88 103 VAL A N 1
ATOM 856 C CA . VAL A 1 103 ? -2.693 6.200 -4.783 1.00 94.88 103 VAL A CA 1
ATOM 857 C C . VAL A 1 103 ? -3.083 6.165 -6.255 1.00 94.88 103 VAL A C 1
ATOM 859 O O . VAL A 1 103 ? -3.277 5.079 -6.803 1.00 94.88 103 VAL A O 1
ATOM 862 N N . PHE A 1 104 ? -3.204 7.341 -6.866 1.00 92.50 104 PHE A N 1
ATOM 863 C CA . PHE A 1 104 ? -3.462 7.524 -8.291 1.00 92.50 104 PHE A CA 1
ATOM 864 C C . PHE A 1 104 ? -2.491 8.558 -8.856 1.00 92.50 104 PHE A C 1
ATOM 866 O O . PHE A 1 104 ? -2.278 9.586 -8.214 1.00 92.50 104 PHE A O 1
ATOM 873 N N . ASP A 1 105 ? -1.928 8.271 -10.032 1.00 89.44 105 ASP A N 1
ATOM 874 C CA . ASP A 1 105 ? -0.986 9.128 -10.781 1.00 89.44 105 ASP A CA 1
ATOM 875 C C . ASP A 1 105 ? 0.205 9.656 -9.944 1.00 89.44 105 ASP A C 1
ATOM 877 O O . ASP A 1 105 ? 0.841 10.661 -10.248 1.00 89.44 105 ASP A O 1
ATOM 881 N N . GLY A 1 106 ? 0.512 8.975 -8.836 1.00 88.56 106 GLY A N 1
ATOM 882 C CA . GLY A 1 106 ? 1.530 9.370 -7.863 1.00 88.56 106 GLY A CA 1
ATOM 883 C C . GLY A 1 106 ? 1.238 10.633 -7.043 1.00 88.56 106 GLY A C 1
ATOM 884 O O . GLY A 1 106 ? 1.956 10.894 -6.073 1.00 88.56 106 GLY A O 1
ATOM 885 N N . ASP A 1 107 ? 0.190 11.390 -7.357 1.00 88.69 107 ASP A N 1
ATOM 886 C CA . ASP A 1 107 ? -0.091 12.704 -6.776 1.00 88.69 107 ASP A CA 1
ATOM 887 C C . ASP A 1 107 ? -1.404 12.756 -5.981 1.00 88.69 107 ASP A C 1
ATOM 889 O O . ASP A 1 107 ? -1.569 13.599 -5.096 1.00 88.69 107 ASP A O 1
ATOM 893 N N . ILE A 1 108 ? -2.333 11.837 -6.228 1.00 91.44 108 ILE A N 1
ATOM 894 C CA . ILE A 1 108 ? -3.609 11.770 -5.527 1.00 91.44 108 ILE A CA 1
ATOM 895 C C . ILE A 1 108 ? -3.573 10.609 -4.545 1.00 91.44 108 ILE A C 1
ATOM 897 O O . ILE A 1 108 ? -3.531 9.444 -4.934 1.00 91.44 108 ILE A O 1
ATOM 901 N N . ILE A 1 109 ? -3.675 10.933 -3.257 1.00 93.06 109 ILE A N 1
ATOM 902 C CA . ILE A 1 109 ? -3.766 9.941 -2.188 1.00 93.06 109 ILE A CA 1
ATOM 903 C C . ILE A 1 109 ? -5.139 10.059 -1.537 1.00 93.06 109 ILE A C 1
ATOM 905 O O . ILE A 1 109 ? -5.503 11.101 -0.983 1.00 93.06 109 ILE A O 1
ATOM 909 N N . GLU A 1 110 ? -5.918 8.989 -1.614 1.00 94.75 110 GLU A N 1
ATOM 910 C CA . GLU A 1 110 ? -7.241 8.888 -1.010 1.00 94.75 110 GLU A CA 1
ATOM 911 C C . GLU A 1 110 ? -7.187 7.937 0.173 1.00 94.75 110 GLU A C 1
ATOM 913 O O . GLU A 1 110 ? -6.650 6.839 0.085 1.00 94.75 110 GLU A O 1
ATOM 918 N N . ILE A 1 111 ? -7.744 8.366 1.296 1.00 94.25 111 ILE A N 1
ATOM 919 C CA . ILE A 1 111 ? -7.843 7.572 2.511 1.00 94.25 111 ILE A CA 1
ATOM 920 C C . ILE A 1 111 ? -9.318 7.488 2.855 1.00 94.25 111 ILE A C 1
ATOM 922 O O . ILE A 1 111 ? -10.008 8.506 2.882 1.00 94.25 111 ILE A O 1
ATOM 926 N N . ASP A 1 112 ? -9.804 6.281 3.095 1.00 93.81 112 ASP A N 1
ATOM 927 C CA . ASP A 1 112 ? -11.195 6.039 3.438 1.00 93.81 112 ASP A CA 1
ATOM 928 C C . ASP A 1 112 ? -11.318 4.952 4.504 1.00 93.81 112 ASP A C 1
ATOM 930 O O . ASP A 1 112 ? -10.562 3.980 4.520 1.00 93.81 112 ASP A O 1
ATOM 934 N N . GLY A 1 113 ? -12.275 5.124 5.409 1.00 90.69 113 GLY A N 1
ATOM 935 C CA . GLY A 1 113 ? -12.509 4.222 6.531 1.00 90.69 113 GLY A CA 1
ATOM 936 C C . GLY A 1 113 ? -12.665 4.960 7.856 1.00 90.69 113 GLY A C 1
ATOM 937 O O . GLY A 1 113 ? -12.359 6.144 7.984 1.00 90.69 113 GLY A O 1
ATOM 938 N N . GLU A 1 114 ? -13.136 4.241 8.872 1.00 86.00 114 GLU A N 1
ATOM 939 C CA . GLU A 1 114 ? -13.508 4.824 10.172 1.00 86.00 114 GLU A CA 1
ATOM 940 C C . GLU A 1 114 ? -12.326 5.474 10.909 1.00 86.00 114 GLU A C 1
ATOM 942 O O . GLU A 1 114 ? -12.506 6.408 11.686 1.00 86.00 114 GLU A O 1
ATOM 947 N N . MET A 1 115 ? -11.112 5.002 10.624 1.00 84.81 115 MET A N 1
ATOM 948 C CA . MET A 1 115 ? -9.870 5.430 11.272 1.00 84.81 115 MET A CA 1
ATOM 949 C C . MET A 1 115 ? -9.189 6.609 10.551 1.00 84.81 115 MET A C 1
ATOM 951 O O . MET A 1 115 ? -8.122 7.048 10.975 1.00 84.81 115 MET A O 1
ATOM 955 N N . GLU A 1 116 ? -9.775 7.156 9.473 1.00 84.38 116 GLU A N 1
ATOM 956 C CA . GLU A 1 116 ? -9.134 8.210 8.664 1.00 84.38 116 GLU A CA 1
ATOM 957 C C . GLU A 1 116 ? -8.832 9.496 9.458 1.00 84.38 116 GLU A C 1
ATOM 959 O O . GLU A 1 116 ? -7.836 10.176 9.200 1.00 84.38 116 GLU A O 1
ATOM 964 N N . ASN A 1 117 ? -9.672 9.817 10.450 1.00 84.69 117 ASN A N 1
ATOM 965 C CA . ASN A 1 117 ? -9.554 11.025 11.275 1.00 84.69 117 ASN A CA 1
ATOM 966 C C . ASN A 1 117 ? -8.485 10.907 12.371 1.00 84.69 117 ASN A C 1
ATOM 968 O O . ASN A 1 117 ? -8.093 11.916 12.955 1.00 84.69 117 ASN A O 1
ATOM 972 N N . GLU A 1 118 ? -8.001 9.695 12.649 1.00 85.88 118 GLU A N 1
ATOM 973 C CA . GLU A 1 118 ? -6.935 9.456 13.628 1.00 85.88 118 GLU A CA 1
ATOM 974 C C . GLU A 1 118 ? -5.537 9.699 13.034 1.00 85.88 118 GLU A C 1
ATOM 976 O O . GLU A 1 118 ? -4.551 9.803 13.766 1.00 85.88 118 GLU A O 1
ATOM 981 N N . LEU A 1 119 ? -5.449 9.845 11.708 1.00 86.38 119 LEU A N 1
ATOM 982 C CA . LEU A 1 119 ? -4.202 10.077 10.988 1.00 86.38 119 LEU A CA 1
ATOM 983 C C . LEU A 1 119 ? -3.846 11.569 10.974 1.00 86.38 119 LEU A C 1
ATOM 985 O O . LEU A 1 119 ? -4.586 12.427 10.469 1.00 86.38 119 LEU A O 1
ATOM 989 N N . LYS A 1 120 ? -2.660 11.881 11.499 1.00 84.50 120 LYS A N 1
ATOM 990 C CA . LYS A 1 120 ? -2.090 13.229 11.512 1.00 84.50 120 LYS A CA 1
ATOM 991 C C . LYS A 1 120 ? -1.335 13.463 10.214 1.00 84.50 120 LYS A C 1
ATOM 993 O O . LYS A 1 120 ? -0.142 13.207 10.099 1.00 84.50 120 LYS A O 1
ATOM 998 N N . ILE A 1 121 ? -2.069 13.940 9.223 1.00 77.44 121 ILE A N 1
ATOM 999 C CA . ILE A 1 121 ? -1.505 14.253 7.914 1.00 77.44 121 ILE A CA 1
ATOM 1000 C C . ILE A 1 121 ? -1.135 15.728 7.915 1.00 77.44 121 ILE A C 1
ATOM 1002 O O . ILE A 1 121 ? -2.014 16.591 7.823 1.00 77.44 121 ILE A O 1
ATOM 1006 N N . GLU A 1 122 ? 0.155 15.982 8.086 1.00 65.00 122 GLU A N 1
ATOM 1007 C CA . GLU A 1 122 ? 0.781 17.285 7.893 1.00 65.00 122 GLU A CA 1
ATOM 1008 C C . GLU A 1 122 ? 1.217 17.358 6.420 1.00 65.00 122 GLU A C 1
ATOM 1010 O O . GLU A 1 122 ? 1.672 16.359 5.864 1.00 65.00 122 GLU A O 1
ATOM 1015 N N . LYS A 1 123 ? 0.940 18.489 5.764 1.00 55.50 123 LYS A N 1
ATOM 1016 C CA . LYS A 1 123 ? 1.340 18.741 4.374 1.00 55.50 123 LYS A CA 1
ATOM 1017 C C . LYS A 1 123 ? 2.720 19.373 4.342 1.00 55.50 123 LYS A C 1
ATOM 1019 O O . LYS A 1 123 ? 2.950 20.244 5.212 1.00 55.50 123 LYS A O 1
#

pLDDT: mean 88.12, std 9.4, range [55.5, 97.56]

Sequence (123 aa):
MRKILYEDCNNNSMFMKELFIQVQKLSELKLSWSISNLEFIPVDKGDLIGEMEELYNFQERILDEHKIVISHNSFMELLENIRTIYEGNFEVLIRGNQLNIKVFDGDIIEIDGEMENELKIEK

Foldseek 3Di:
DDKFFAPCLFACLVVVLVQLVLVVVLAPDWKKKKKAPWDFDWDCPPPPVVLVVVLVVVVVCCVVVRIDIGTSVVVSSSSVGTRFTQWMWIWIAGPNWIWIWIHHRRGMIDIDTPCPVVGDDDD